Protein AF-A0A453QPK9-F1 (afdb_monomer_lite)

Organism: Aegilops tauschii subsp. strangulata (NCBI:txid200361)

Structure (mmCIF, N/CA/C/O backbone):
data_AF-A0A453QPK9-F1
#
_entry.id   AF-A0A453QPK9-F1
#
loop_
_atom_site.group_PDB
_atom_site.id
_atom_site.type_symb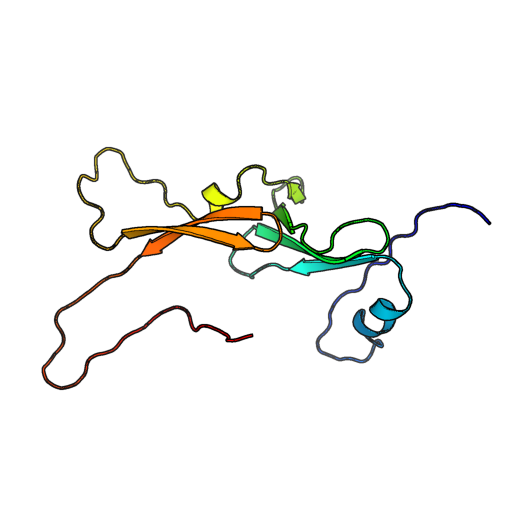ol
_atom_site.label_atom_id
_atom_sit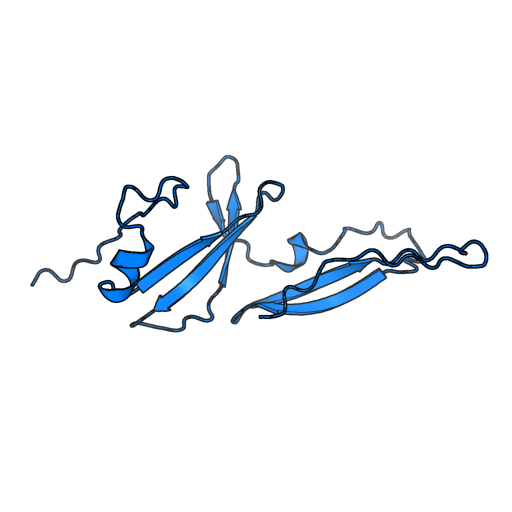e.label_alt_id
_atom_site.label_comp_id
_atom_site.label_asym_id
_atom_site.label_entity_id
_atom_site.label_seq_id
_atom_site.pdbx_PDB_ins_code
_atom_site.Cartn_x
_atom_site.Cartn_y
_atom_site.Cartn_z
_atom_site.occupancy
_atom_site.B_iso_or_equiv
_atom_site.auth_seq_id
_atom_site.auth_comp_id
_atom_site.auth_asym_id
_atom_site.auth_atom_id
_atom_site.pdbx_PDB_model_num
ATOM 1 N N . MET A 1 1 ? -19.392 6.500 27.905 1.00 49.62 1 MET A N 1
ATOM 2 C CA . MET A 1 1 ? -18.644 5.749 26.876 1.00 49.62 1 MET A CA 1
ATOM 3 C C . MET A 1 1 ? -17.265 6.367 26.767 1.00 49.62 1 MET A C 1
ATOM 5 O O . MET A 1 1 ? -17.169 7.551 26.479 1.00 49.62 1 MET A O 1
ATOM 9 N N . THR A 1 2 ? -16.215 5.627 27.106 1.00 66.19 2 THR A N 1
ATOM 10 C CA . THR A 1 2 ? -14.830 6.095 26.991 1.00 66.19 2 THR A CA 1
ATOM 11 C C . THR A 1 2 ? -14.466 6.122 25.506 1.00 66.19 2 THR A C 1
ATOM 13 O O . THR A 1 2 ? -14.367 5.065 24.893 1.00 66.19 2 THR A O 1
ATOM 16 N N . ASN A 1 3 ? -14.356 7.311 24.912 1.00 86.56 3 ASN A N 1
ATOM 17 C CA . ASN A 1 3 ? -14.036 7.524 23.495 1.00 86.56 3 ASN A CA 1
ATOM 18 C C . ASN A 1 3 ? -12.559 7.182 23.211 1.00 86.56 3 ASN A C 1
ATOM 20 O O . ASN A 1 3 ? -11.745 8.064 22.949 1.00 86.56 3 ASN A O 1
ATOM 24 N N . ILE A 1 4 ? -12.196 5.913 23.393 1.00 94.00 4 ILE A N 1
ATOM 25 C CA . ILE A 1 4 ? -10.824 5.413 23.328 1.00 94.00 4 ILE A CA 1
ATOM 26 C C . ILE A 1 4 ? -10.685 4.577 22.052 1.00 94.00 4 ILE A C 1
ATOM 28 O O . ILE A 1 4 ? -11.442 3.617 21.888 1.00 94.00 4 ILE A O 1
ATOM 32 N N . PRO A 1 5 ? -9.733 4.899 21.160 1.00 92.81 5 PRO A N 1
ATOM 33 C CA . PRO A 1 5 ? -9.444 4.059 20.007 1.00 92.81 5 PRO A CA 1
ATOM 34 C C . PRO A 1 5 ? -8.836 2.726 20.461 1.00 92.81 5 PRO A C 1
ATOM 36 O O . PRO A 1 5 ? -7.945 2.695 21.310 1.00 92.81 5 PRO A O 1
ATOM 39 N N . VAL A 1 6 ? -9.309 1.621 19.884 1.00 92.81 6 VAL A N 1
ATOM 40 C CA . VAL A 1 6 ? -8.834 0.265 20.191 1.00 92.81 6 VAL A CA 1
ATOM 41 C C . VAL A 1 6 ? -8.258 -0.363 18.929 1.00 92.81 6 VAL A C 1
ATOM 43 O O . VAL A 1 6 ? -8.913 -0.387 17.889 1.00 92.81 6 VAL A O 1
ATOM 46 N N . PHE A 1 7 ? -7.048 -0.909 19.039 1.00 92.69 7 PHE A N 1
ATOM 47 C CA . PHE A 1 7 ? -6.400 -1.667 17.972 1.00 92.69 7 PHE A CA 1
ATOM 48 C C . PHE A 1 7 ? -6.471 -3.161 18.279 1.00 92.69 7 PHE A C 1
ATOM 50 O O . PHE A 1 7 ? -6.134 -3.590 19.382 1.00 92.69 7 PHE A O 1
ATOM 57 N N . LEU A 1 8 ? -6.889 -3.954 17.293 1.00 90.38 8 LEU A N 1
ATOM 58 C CA . LEU A 1 8 ? -6.901 -5.412 17.369 1.00 90.38 8 LEU A CA 1
ATOM 59 C C . LEU A 1 8 ? -5.940 -5.972 16.321 1.00 90.38 8 LEU A C 1
ATOM 61 O O . LEU A 1 8 ? -5.992 -5.578 15.158 1.00 90.38 8 LEU A O 1
ATOM 65 N N . ILE A 1 9 ? -5.079 -6.902 16.732 1.00 89.38 9 ILE A N 1
ATOM 66 C CA . ILE A 1 9 ? -4.099 -7.546 15.852 1.00 89.38 9 ILE A CA 1
ATOM 67 C C . ILE A 1 9 ? -4.553 -8.982 15.602 1.00 89.38 9 ILE A C 1
ATOM 69 O O . ILE A 1 9 ? -4.666 -9.777 16.534 1.00 89.38 9 ILE A O 1
ATOM 73 N N . GLY A 1 10 ? -4.800 -9.318 14.337 1.00 85.94 10 GLY A N 1
ATOM 74 C CA . GLY A 1 10 ? -5.169 -10.665 13.910 1.00 85.94 10 GLY A CA 1
ATOM 75 C C . GLY A 1 10 ? -4.110 -11.258 12.987 1.00 85.94 10 GLY A C 1
ATOM 76 O O . GLY A 1 10 ? -3.880 -10.742 11.897 1.00 85.94 10 GLY A O 1
ATOM 77 N N . HIS A 1 11 ? -3.489 -12.364 13.394 1.00 82.25 11 HIS A N 1
ATOM 78 C CA . HIS A 1 11 ? -2.571 -13.109 12.532 1.00 82.25 11 HIS A CA 1
ATOM 79 C C . HIS A 1 11 ? -3.351 -14.056 11.615 1.00 82.25 11 HIS A C 1
ATOM 81 O O . HIS A 1 11 ? -4.200 -14.821 12.074 1.00 82.25 11 HIS A O 1
ATOM 87 N N . VAL A 1 12 ? -3.041 -14.039 10.317 1.00 77.25 12 VAL A N 1
ATOM 88 C CA . VAL A 1 12 ? -3.614 -14.988 9.354 1.00 77.25 12 VAL A CA 1
ATOM 89 C C . VAL A 1 12 ? -2.845 -16.306 9.442 1.00 77.25 12 VAL A C 1
ATOM 91 O O . VAL A 1 12 ? -1.677 -16.381 9.062 1.00 77.25 12 VAL A O 1
ATOM 94 N N . THR A 1 13 ? -3.493 -17.357 9.942 1.00 74.00 13 THR A N 1
ATOM 95 C CA . THR A 1 13 ? -2.914 -18.704 10.048 1.00 74.00 13 THR A CA 1
ATOM 96 C C . THR A 1 13 ? -3.549 -19.655 9.033 1.00 74.00 13 THR A C 1
ATOM 98 O O . THR A 1 13 ? -4.656 -19.434 8.545 1.00 74.00 13 THR A O 1
ATOM 101 N N . LYS A 1 14 ? -2.835 -20.731 8.681 1.00 68.88 14 LYS A N 1
ATOM 102 C CA . LYS A 1 14 ? -3.318 -21.730 7.712 1.00 68.88 14 LYS A CA 1
ATOM 103 C C . LYS A 1 14 ? -4.357 -22.696 8.290 1.00 68.88 14 LYS A C 1
ATOM 105 O O . LYS A 1 14 ? -5.006 -23.386 7.515 1.00 68.88 14 LYS A O 1
ATOM 110 N N . THR A 1 15 ? -4.472 -22.789 9.616 1.00 61.94 15 THR A N 1
ATOM 111 C CA . THR A 1 15 ? -5.222 -23.867 10.279 1.00 61.94 15 THR A CA 1
ATOM 112 C C . THR A 1 15 ? -6.675 -23.523 10.589 1.00 61.94 15 THR A C 1
ATOM 114 O O . THR A 1 15 ? -7.430 -24.421 10.918 1.00 61.94 15 THR A O 1
ATOM 117 N N . GLY A 1 16 ? -7.120 -22.271 10.426 1.00 53.25 16 GLY A N 1
ATOM 118 C CA . GLY A 1 16 ? -8.549 -21.919 10.512 1.00 53.25 16 GLY A CA 1
ATOM 119 C C . GLY A 1 16 ? -9.217 -22.117 11.885 1.00 53.25 16 GLY A C 1
ATOM 120 O O . GLY A 1 16 ? -10.395 -21.800 12.017 1.00 53.25 16 GLY A O 1
ATOM 121 N N . ASP A 1 17 ? -8.482 -22.590 12.897 1.00 51.97 17 ASP A N 1
ATOM 122 C CA . ASP A 1 17 ? -9.003 -22.923 14.235 1.00 51.97 17 ASP A CA 1
ATOM 123 C C . ASP A 1 17 ? -9.450 -21.699 15.043 1.00 51.97 17 ASP A C 1
ATOM 125 O O . ASP A 1 17 ? -10.283 -21.791 15.942 1.00 51.97 17 ASP A O 1
ATOM 129 N N . ILE A 1 18 ? -8.910 -20.529 14.713 1.00 53.00 18 ILE A N 1
ATOM 130 C CA . ILE A 1 18 ? -9.413 -19.251 15.202 1.00 53.00 18 ILE A CA 1
ATOM 131 C C . ILE A 1 18 ? -10.323 -18.752 14.094 1.00 53.00 18 ILE A C 1
ATOM 133 O O . ILE A 1 18 ? -9.836 -18.548 12.982 1.00 53.00 18 ILE A O 1
ATOM 137 N N . ALA A 1 19 ? -11.615 -18.571 14.385 1.00 54.22 19 ALA A N 1
ATOM 138 C CA . ALA A 1 19 ? -12.539 -17.804 13.554 1.00 54.22 19 ALA A CA 1
ATOM 139 C C . ALA A 1 19 ? -11.793 -16.553 13.072 1.00 54.22 19 ALA A C 1
ATOM 141 O O . ALA A 1 19 ? -11.504 -15.667 13.873 1.00 54.22 19 ALA A O 1
ATOM 142 N N . GLY A 1 20 ? -11.314 -16.588 11.824 1.00 61.59 20 GLY A N 1
ATOM 143 C CA . GLY A 1 20 ? -10.140 -15.804 11.443 1.00 61.59 20 GLY A CA 1
ATOM 144 C C . GLY A 1 20 ? -10.370 -14.301 11.590 1.00 61.59 20 GLY A C 1
ATOM 145 O O . GLY A 1 20 ? -11.512 -13.876 11.769 1.00 61.59 20 GLY A O 1
ATOM 146 N N . PRO A 1 21 ? -9.331 -13.463 11.415 1.00 65.56 21 PRO A N 1
ATOM 147 C CA . PRO A 1 21 ? -9.498 -12.005 11.344 1.00 65.56 21 PRO A CA 1
ATOM 148 C C . PRO A 1 21 ? -10.661 -11.585 10.425 1.00 65.56 21 PRO A C 1
ATOM 150 O O . PRO A 1 21 ? -11.360 -10.625 10.728 1.00 65.56 21 PRO A O 1
ATOM 153 N N . ARG A 1 22 ? -10.961 -12.397 9.400 1.00 73.75 22 ARG A N 1
ATOM 154 C CA . ARG A 1 22 ? -12.131 -12.275 8.521 1.00 73.75 22 ARG A CA 1
ATOM 155 C C . ARG A 1 22 ? -13.493 -12.223 9.216 1.00 73.75 22 ARG A C 1
ATOM 157 O O . ARG A 1 22 ? -14.368 -11.500 8.763 1.00 73.75 22 ARG A O 1
ATOM 164 N N . VAL A 1 23 ? -13.703 -12.954 10.310 1.00 78.19 23 VAL A N 1
ATOM 165 C CA . VAL A 1 23 ? -14.975 -12.912 11.056 1.00 78.19 23 VAL A CA 1
ATOM 166 C C . VAL A 1 23 ? -15.130 -11.577 11.787 1.00 78.19 23 VAL A C 1
ATOM 168 O O . VAL A 1 23 ? -16.241 -11.061 11.909 1.00 78.19 23 VAL A O 1
ATOM 171 N N . LEU A 1 24 ? -14.015 -10.979 12.220 1.00 81.38 24 LEU A N 1
ATOM 172 C CA . LEU A 1 24 ? -14.014 -9.686 12.901 1.00 81.38 24 LEU A CA 1
ATOM 173 C C . LEU A 1 24 ? -14.264 -8.509 11.939 1.00 81.38 24 LEU A C 1
ATOM 175 O O . LEU A 1 24 ? -14.736 -7.461 12.371 1.00 81.38 24 LEU A O 1
ATOM 179 N N . GLU A 1 25 ? -14.019 -8.668 10.636 1.00 84.94 25 GLU A N 1
ATOM 180 C CA . GLU A 1 25 ? -14.144 -7.586 9.642 1.00 84.94 25 GLU A CA 1
ATOM 181 C C . GLU A 1 25 ? -15.524 -6.929 9.612 1.00 84.94 25 GLU A C 1
ATOM 183 O O . GLU A 1 25 ? -15.669 -5.717 9.408 1.00 84.94 25 GLU A O 1
ATOM 188 N N . HIS A 1 26 ? -16.569 -7.722 9.837 1.00 84.50 26 HIS A N 1
ATOM 189 C CA . HIS A 1 26 ? -17.934 -7.218 9.803 1.00 84.50 26 HIS A CA 1
ATOM 190 C C . HIS A 1 26 ? -18.296 -6.412 11.057 1.00 84.50 26 HIS A C 1
ATOM 192 O O . HIS A 1 26 ? -19.113 -5.494 10.954 1.00 84.50 26 HIS A O 1
ATOM 198 N N . ILE A 1 27 ? -17.654 -6.683 12.198 1.00 89.06 27 ILE A N 1
ATOM 199 C CA . ILE A 1 27 ? -17.978 -6.075 13.500 1.00 89.06 27 ILE A CA 1
ATOM 200 C C . ILE A 1 27 ? -17.082 -4.890 13.888 1.00 89.06 27 ILE A C 1
ATOM 202 O O . ILE A 1 27 ? -17.416 -4.178 14.830 1.00 89.06 27 ILE A O 1
ATOM 206 N N . VAL A 1 28 ? -15.979 -4.647 13.173 1.00 91.88 28 VAL A N 1
ATOM 207 C CA . VAL A 1 28 ? -15.082 -3.499 13.413 1.00 91.88 28 VAL A CA 1
ATOM 208 C C . VAL A 1 28 ? -15.381 -2.319 12.488 1.00 91.88 28 VAL A C 1
ATOM 210 O O . VAL A 1 28 ? -15.980 -2.483 11.421 1.00 91.88 28 VAL A O 1
ATOM 213 N N . ASP A 1 29 ? -14.940 -1.120 12.866 1.00 93.69 29 ASP A N 1
ATOM 214 C CA . ASP A 1 29 ? -15.117 0.084 12.046 1.00 93.69 29 ASP A CA 1
ATOM 215 C C . ASP A 1 29 ? -14.062 0.235 10.943 1.00 93.69 29 ASP A C 1
ATOM 217 O O . ASP A 1 29 ? -14.366 0.753 9.865 1.00 93.69 29 ASP A O 1
ATOM 221 N N . VAL A 1 30 ? -12.842 -0.249 11.195 1.00 93.62 30 VAL A N 1
ATOM 222 C CA . VAL A 1 30 ? -11.707 -0.183 10.267 1.00 93.62 30 VAL A CA 1
ATOM 223 C C . VAL A 1 30 ? -11.028 -1.549 10.180 1.00 93.62 30 VAL A C 1
ATOM 225 O O . VAL A 1 30 ? -10.785 -2.188 11.202 1.00 93.62 30 VAL A O 1
ATOM 228 N N . VAL A 1 31 ? -10.717 -1.990 8.962 1.00 92.81 31 VAL A N 1
ATOM 229 C CA . VAL A 1 31 ? -9.981 -3.223 8.658 1.00 92.81 31 VAL A CA 1
ATOM 230 C C . VAL A 1 31 ? -8.771 -2.859 7.813 1.00 92.81 31 VAL A C 1
ATOM 232 O O . VAL A 1 31 ? -8.925 -2.366 6.694 1.00 92.81 31 VAL A O 1
ATOM 235 N N . LEU A 1 32 ? -7.580 -3.145 8.339 1.00 92.81 32 LEU A N 1
ATOM 236 C CA . LEU A 1 32 ? -6.310 -2.942 7.650 1.00 92.81 32 LEU A CA 1
ATOM 237 C C . LEU A 1 32 ? -5.598 -4.278 7.453 1.00 92.81 32 LEU A C 1
ATOM 239 O O . LEU A 1 32 ? -5.511 -5.089 8.376 1.00 92.81 32 LEU A O 1
ATOM 243 N N . TYR A 1 33 ? -5.045 -4.471 6.265 1.00 90.25 33 TYR A N 1
ATOM 244 C CA . TYR A 1 33 ? -4.234 -5.621 5.907 1.00 90.25 33 TYR A CA 1
ATOM 245 C C . TYR A 1 33 ? -2.798 -5.197 5.670 1.00 90.25 33 TYR A C 1
ATOM 247 O O . TYR A 1 33 ? -2.543 -4.306 4.867 1.00 90.25 33 TYR A O 1
ATOM 255 N N . MET A 1 34 ? -1.862 -5.859 6.344 1.00 89.56 34 MET A N 1
ATOM 256 C CA . MET A 1 34 ? -0.444 -5.734 6.035 1.00 89.56 34 MET A CA 1
ATOM 257 C C . MET A 1 34 ? -0.019 -6.923 5.178 1.00 89.56 34 MET A C 1
ATOM 259 O O . MET A 1 34 ? 0.032 -8.063 5.638 1.00 89.56 34 MET A O 1
ATOM 263 N N . GLU A 1 35 ? 0.265 -6.642 3.917 1.00 85.38 35 GLU A N 1
ATOM 264 C CA . GLU A 1 35 ? 0.703 -7.593 2.910 1.00 85.38 35 GLU A CA 1
ATOM 265 C C . GLU A 1 35 ? 2.202 -7.415 2.651 1.00 85.38 35 GLU A C 1
ATOM 267 O O . GLU A 1 35 ? 2.768 -6.338 2.818 1.00 85.38 35 GLU A O 1
ATOM 272 N N . GLY A 1 36 ? 2.879 -8.483 2.250 1.00 81.94 36 GLY A N 1
ATOM 273 C CA . GLY A 1 36 ? 4.272 -8.410 1.829 1.00 81.94 36 GLY A CA 1
ATOM 274 C C . GLY A 1 36 ? 4.683 -9.701 1.150 1.00 81.94 36 GLY A C 1
ATOM 275 O O . GLY A 1 36 ? 4.313 -10.792 1.597 1.00 81.94 36 GLY A O 1
ATOM 276 N N . GLU A 1 37 ? 5.435 -9.579 0.063 1.00 74.25 37 GLU A N 1
ATOM 277 C CA . GLU A 1 37 ? 6.048 -10.726 -0.590 1.00 74.25 37 GLU A CA 1
ATOM 278 C C . GLU A 1 37 ? 7.304 -11.150 0.176 1.00 74.25 37 GLU A C 1
ATOM 280 O O . GLU A 1 37 ? 7.991 -10.335 0.780 1.00 74.25 37 GLU A O 1
ATOM 285 N N . ARG A 1 38 ? 7.620 -12.448 0.177 1.00 62.69 38 ARG A N 1
ATOM 286 C CA . ARG A 1 38 ? 8.741 -12.978 0.975 1.00 62.69 38 ARG A CA 1
ATOM 287 C C . ARG A 1 38 ? 10.107 -12.457 0.534 1.00 62.69 38 ARG A C 1
ATOM 289 O O . ARG A 1 38 ? 11.027 -12.460 1.341 1.00 62.69 38 ARG A O 1
ATOM 296 N N . CYS A 1 39 ? 10.234 -12.085 -0.736 1.00 60.12 39 CYS A N 1
ATOM 297 C CA . CYS A 1 39 ? 11.494 -11.677 -1.350 1.00 60.12 39 CYS A CA 1
ATOM 298 C C . CYS A 1 39 ? 11.724 -10.162 -1.310 1.00 60.12 39 CYS A C 1
ATOM 300 O O . CYS A 1 39 ? 12.813 -9.720 -1.651 1.00 60.12 39 CYS A O 1
ATOM 302 N N . LEU A 1 40 ? 10.723 -9.379 -0.902 1.00 70.31 40 LEU A N 1
ATOM 303 C CA . LEU A 1 40 ? 10.788 -7.922 -0.881 1.00 70.31 40 LEU A CA 1
ATOM 304 C C . LEU A 1 40 ? 10.796 -7.450 0.581 1.00 70.31 40 LEU A C 1
ATOM 306 O O . LEU A 1 40 ? 9.982 -7.897 1.387 1.00 70.31 40 LEU A O 1
ATOM 310 N N . SER A 1 41 ? 11.708 -6.535 0.927 1.00 80.31 41 SER A N 1
ATOM 311 C CA . SER A 1 41 ? 11.753 -5.857 2.243 1.00 80.31 41 SER A CA 1
ATOM 312 C C . SER A 1 41 ? 10.509 -4.998 2.507 1.00 80.31 41 SER A C 1
ATOM 314 O O . SER A 1 41 ? 10.226 -4.615 3.647 1.00 80.31 41 SER A O 1
ATOM 316 N N . HIS A 1 42 ? 9.755 -4.719 1.446 1.00 86.38 42 HIS A N 1
ATOM 317 C CA . HIS A 1 42 ? 8.620 -3.822 1.433 1.00 86.38 42 HIS A CA 1
ATOM 318 C C . HIS A 1 42 ? 7.330 -4.510 1.903 1.00 86.38 42 HIS A C 1
ATOM 320 O O . HIS A 1 42 ? 7.029 -5.662 1.577 1.00 86.38 42 HIS A O 1
ATOM 326 N N . ARG A 1 43 ? 6.535 -3.766 2.669 1.00 88.75 43 ARG A N 1
ATOM 327 C CA . ARG A 1 43 ? 5.224 -4.133 3.199 1.00 88.75 43 ARG A CA 1
ATOM 328 C C . ARG A 1 43 ? 4.194 -3.120 2.716 1.00 88.75 43 ARG A C 1
ATOM 330 O O . ARG A 1 43 ? 4.409 -1.913 2.796 1.00 88.75 43 ARG A O 1
ATOM 337 N N . LEU A 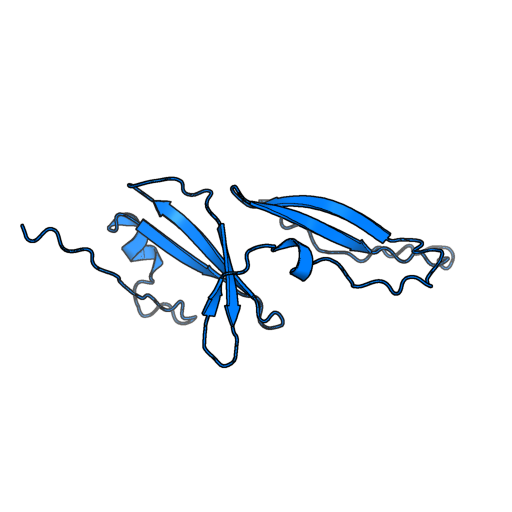1 44 ? 3.058 -3.620 2.256 1.00 88.56 44 LEU A N 1
ATOM 338 C CA . LEU A 1 44 ? 1.923 -2.825 1.812 1.00 88.56 44 LEU A CA 1
ATOM 339 C C . LEU A 1 44 ? 0.834 -2.874 2.881 1.00 88.56 44 LEU A C 1
ATOM 341 O O . LEU A 1 44 ? 0.410 -3.951 3.286 1.00 88.56 44 LEU A O 1
ATOM 345 N N . LEU A 1 45 ? 0.376 -1.717 3.342 1.00 91.75 45 LEU A N 1
ATOM 346 C CA . LEU A 1 45 ? -0.756 -1.581 4.250 1.00 91.75 45 LEU A CA 1
ATOM 347 C C . LEU A 1 45 ? -1.978 -1.139 3.445 1.00 91.75 45 LEU A C 1
ATOM 349 O O . LEU A 1 45 ? -1.993 -0.032 2.913 1.00 91.75 45 LEU A O 1
ATOM 353 N N . ARG A 1 46 ? -2.997 -1.989 3.358 1.00 90.06 46 ARG A N 1
ATOM 354 C CA . ARG A 1 46 ? -4.229 -1.733 2.603 1.00 90.06 46 ARG A CA 1
ATOM 355 C C . ARG A 1 46 ? -5.421 -1.606 3.527 1.00 90.06 46 ARG A C 1
ATOM 357 O O . ARG A 1 46 ? -5.566 -2.389 4.464 1.00 90.06 46 ARG A O 1
ATOM 364 N N . SER A 1 47 ? -6.303 -0.667 3.222 1.00 92.12 47 SER A N 1
ATOM 365 C CA . SER A 1 47 ? -7.585 -0.535 3.901 1.00 92.12 47 SER A CA 1
ATOM 366 C C . SER A 1 47 ? -8.658 -1.342 3.173 1.00 92.12 47 SER A C 1
ATOM 368 O O . SER A 1 47 ? -9.005 -1.048 2.037 1.00 92.12 47 SER A O 1
ATOM 370 N N . ALA A 1 48 ? -9.200 -2.375 3.817 1.00 90.00 48 ALA A N 1
ATOM 371 C CA . ALA A 1 48 ? -10.335 -3.127 3.269 1.00 90.00 48 ALA A CA 1
ATOM 372 C C . ALA A 1 48 ? -11.684 -2.539 3.706 1.00 90.00 48 ALA A C 1
ATOM 374 O O . ALA A 1 48 ? -12.695 -2.694 3.025 1.00 90.00 48 ALA A O 1
ATOM 375 N N . LYS A 1 49 ? -11.706 -1.864 4.858 1.00 92.38 49 LYS A N 1
ATOM 376 C CA . LYS A 1 49 ? -12.882 -1.183 5.399 1.00 92.38 49 LYS A CA 1
ATOM 377 C C . LYS A 1 49 ? -12.406 0.022 6.184 1.00 92.38 49 LYS A C 1
ATOM 379 O O . LYS A 1 49 ? -11.548 -0.120 7.048 1.00 92.38 49 LYS A O 1
ATOM 384 N N . ASN A 1 50 ? -12.990 1.184 5.933 1.00 93.75 50 ASN A N 1
ATOM 385 C CA . ASN A 1 50 ? -12.716 2.379 6.714 1.00 93.75 50 ASN A CA 1
ATOM 386 C C . ASN A 1 50 ? -13.991 3.205 6.846 1.00 93.75 50 ASN A C 1
ATOM 388 O O . ASN A 1 50 ? -14.435 3.829 5.891 1.00 93.75 50 ASN A O 1
ATOM 392 N N . ARG A 1 51 ? -14.614 3.198 8.027 1.00 93.62 51 ARG A N 1
ATOM 393 C CA . ARG A 1 51 ? -15.801 4.031 8.284 1.00 93.62 51 ARG A CA 1
ATOM 394 C C . ARG A 1 51 ? -15.484 5.511 8.498 1.00 93.62 51 ARG A C 1
ATOM 396 O O . ARG A 1 51 ? -16.409 6.314 8.553 1.00 93.62 51 ARG A O 1
ATOM 403 N N . PHE A 1 52 ? -14.207 5.869 8.610 1.00 93.25 52 PHE A N 1
ATOM 404 C CA . PHE A 1 52 ? -13.753 7.229 8.899 1.00 93.25 52 PHE A CA 1
ATOM 405 C C . PHE A 1 52 ? -13.002 7.879 7.727 1.00 93.25 52 PHE A C 1
ATOM 407 O O . PHE A 1 52 ? -12.481 8.980 7.882 1.00 93.25 52 PHE A O 1
ATOM 414 N N . GLY A 1 53 ? -12.921 7.225 6.565 1.00 91.19 53 GLY A N 1
ATOM 415 C CA . GLY A 1 53 ? -12.144 7.716 5.428 1.00 91.19 53 GLY A CA 1
ATOM 416 C C . GLY A 1 53 ? -12.179 6.772 4.231 1.00 91.19 53 GLY A C 1
ATOM 417 O O . GLY A 1 53 ? -13.034 5.894 4.147 1.00 91.19 53 GLY A O 1
ATOM 418 N N . SER A 1 54 ? -11.245 6.958 3.298 1.00 91.12 54 SER A N 1
ATOM 419 C CA . SER A 1 54 ? -11.170 6.132 2.091 1.00 91.12 54 SER A CA 1
ATOM 420 C C . SER A 1 54 ? -10.620 4.729 2.380 1.00 91.12 54 SER A C 1
ATOM 422 O O . SER A 1 54 ? -9.838 4.512 3.313 1.00 91.12 54 SER A O 1
ATOM 424 N N . THR A 1 55 ? -11.035 3.766 1.560 1.00 91.50 55 THR A N 1
ATOM 425 C CA . THR A 1 55 ? -10.424 2.431 1.465 1.00 91.50 55 THR A CA 1
ATOM 426 C C .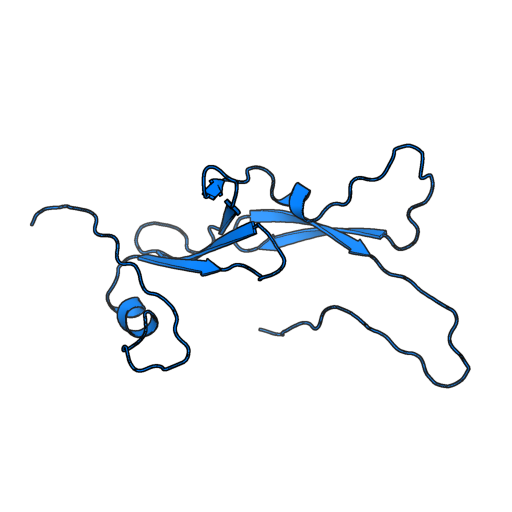 THR A 1 55 ? -9.313 2.371 0.424 1.00 91.50 55 THR A C 1
ATOM 428 O O . THR A 1 55 ? -8.511 1.446 0.441 1.00 91.50 55 THR A O 1
ATOM 431 N N . ASP A 1 56 ? -9.221 3.373 -0.447 1.00 88.69 56 ASP A N 1
ATOM 432 C CA . ASP A 1 56 ? -8.268 3.365 -1.558 1.00 88.69 56 ASP A CA 1
ATOM 433 C C . ASP A 1 56 ? -6.858 3.769 -1.113 1.00 88.69 56 ASP A C 1
ATOM 435 O O . ASP A 1 56 ? -5.925 3.763 -1.906 1.00 88.69 56 ASP A O 1
ATOM 439 N N . GLU A 1 57 ? -6.662 4.123 0.156 1.00 85.62 57 GLU A N 1
ATOM 440 C CA . GLU A 1 57 ? -5.343 4.465 0.670 1.00 85.62 57 GLU A CA 1
ATOM 441 C C . GLU A 1 57 ? -4.436 3.236 0.782 1.00 85.62 57 GLU A C 1
ATOM 443 O O . GLU A 1 57 ? -4.774 2.216 1.390 1.00 85.62 57 GLU A O 1
ATOM 448 N N . LEU A 1 58 ? -3.238 3.384 0.221 1.00 88.38 58 LEU A N 1
ATOM 449 C CA . LEU A 1 58 ? -2.150 2.424 0.319 1.00 88.38 58 LEU A CA 1
ATOM 450 C C . LEU A 1 58 ? -1.047 3.020 1.195 1.00 88.38 58 LEU A C 1
ATOM 452 O O . LEU A 1 58 ? -0.603 4.140 0.961 1.00 88.38 58 LEU A O 1
ATOM 456 N N . GLY A 1 59 ? -0.578 2.293 2.200 1.00 90.00 59 GLY A N 1
ATOM 457 C CA . GLY A 1 59 ? 0.657 2.604 2.916 1.00 90.00 59 GLY A CA 1
ATOM 458 C C . GLY A 1 59 ? 1.789 1.736 2.384 1.00 90.00 59 GLY A C 1
ATOM 459 O O . GLY A 1 59 ? 1.621 0.525 2.286 1.00 90.00 59 GLY A O 1
ATOM 460 N N . VAL A 1 60 ? 2.932 2.327 2.048 1.00 89.50 60 VAL A N 1
ATOM 461 C CA . VAL A 1 60 ? 4.126 1.577 1.633 1.00 89.50 60 VAL A CA 1
ATOM 462 C C . VAL A 1 60 ? 5.177 1.740 2.717 1.00 89.50 60 VAL A C 1
ATOM 464 O O . VAL A 1 60 ? 5.486 2.862 3.116 1.00 89.50 60 VAL A O 1
ATOM 467 N N . PHE A 1 61 ? 5.688 0.622 3.217 1.00 91.31 61 PHE A N 1
ATOM 468 C CA . PHE A 1 61 ? 6.666 0.587 4.294 1.00 91.31 61 PHE A CA 1
ATOM 469 C C . PHE A 1 61 ? 7.827 -0.326 3.929 1.00 91.31 61 PHE A C 1
ATOM 471 O O . PHE A 1 61 ? 7.630 -1.329 3.255 1.00 91.31 61 PHE A O 1
ATOM 478 N N . GLU A 1 62 ? 9.014 -0.026 4.430 1.00 90.31 62 GLU A N 1
ATOM 479 C CA . GLU A 1 62 ? 10.185 -0.887 4.347 1.00 90.31 62 GLU A CA 1
ATOM 480 C C . GLU A 1 62 ? 10.607 -1.319 5.752 1.00 90.31 62 GLU A C 1
ATOM 482 O O . GLU A 1 62 ? 10.605 -0.519 6.688 1.00 90.31 62 GLU A O 1
ATOM 487 N N . MET A 1 63 ? 10.941 -2.599 5.918 1.00 88.94 63 MET A N 1
ATOM 488 C CA . MET A 1 63 ? 11.511 -3.095 7.168 1.00 88.94 63 MET A CA 1
ATOM 489 C C . MET A 1 63 ? 13.022 -2.838 7.190 1.00 88.94 63 MET A C 1
ATOM 491 O O . MET A 1 63 ? 13.774 -3.544 6.522 1.00 88.94 63 MET A O 1
ATOM 495 N N . SER A 1 64 ? 13.457 -1.867 7.989 1.00 89.31 64 SER A N 1
ATOM 496 C CA . SER A 1 64 ? 14.870 -1.604 8.274 1.00 89.31 64 SER A CA 1
ATOM 497 C C . SER A 1 64 ? 15.296 -2.234 9.605 1.00 89.31 64 SER A C 1
ATOM 499 O O . SER A 1 64 ? 14.482 -2.797 10.345 1.00 89.31 64 SER A O 1
ATOM 501 N N . GLU A 1 65 ? 16.577 -2.106 9.955 1.00 90.88 65 GLU A N 1
ATOM 502 C CA . GLU A 1 65 ? 17.107 -2.528 11.262 1.00 90.88 65 GLU A CA 1
ATOM 503 C C . GLU A 1 65 ? 16.425 -1.817 12.443 1.00 90.88 65 GLU A C 1
ATOM 505 O O . GLU A 1 65 ? 16.377 -2.346 13.554 1.00 90.88 65 GLU A O 1
ATOM 510 N N . HIS A 1 66 ? 15.860 -0.631 12.203 1.00 92.94 66 HIS A N 1
ATOM 511 C CA . HIS A 1 66 ? 15.145 0.160 13.203 1.00 92.94 66 HIS A CA 1
ATOM 512 C C . HIS A 1 66 ? 13.628 -0.097 13.212 1.00 92.94 66 HIS A C 1
ATOM 514 O O . HIS A 1 66 ? 12.919 0.481 14.036 1.00 92.94 66 HIS A O 1
ATOM 520 N N . GLY A 1 67 ? 13.120 -0.969 12.333 1.00 90.88 67 GLY A N 1
ATOM 521 C CA . GLY A 1 67 ? 11.701 -1.314 12.221 1.00 90.88 67 GLY A CA 1
ATOM 522 C C . GLY A 1 67 ? 11.061 -0.859 10.908 1.00 90.88 67 GLY A C 1
ATOM 523 O O . GLY A 1 67 ? 11.740 -0.626 9.912 1.00 90.88 67 GLY A O 1
ATOM 524 N N . LEU A 1 68 ? 9.728 -0.756 10.895 1.00 91.12 68 LEU A N 1
ATOM 525 C CA . LEU A 1 68 ? 8.970 -0.332 9.714 1.00 91.12 68 LEU A CA 1
ATOM 526 C C . LEU A 1 68 ? 9.094 1.179 9.497 1.00 91.12 68 LEU A C 1
ATOM 528 O O . LEU A 1 68 ? 8.622 1.969 10.315 1.00 91.12 68 LEU A O 1
ATOM 532 N N . GLN A 1 69 ? 9.667 1.570 8.364 1.00 92.12 69 GLN A N 1
ATOM 533 C CA . GLN A 1 69 ? 9.790 2.955 7.926 1.00 92.12 69 GLN A CA 1
ATOM 534 C C . GLN A 1 69 ? 8.862 3.220 6.740 1.00 92.12 69 GLN A C 1
ATOM 536 O O . GLN A 1 69 ? 8.753 2.399 5.836 1.00 92.12 69 GLN A O 1
ATOM 541 N N . ALA A 1 70 ? 8.169 4.360 6.738 1.00 90.31 70 ALA A N 1
ATOM 542 C CA . ALA A 1 70 ? 7.305 4.740 5.624 1.00 90.31 70 ALA A CA 1
ATOM 543 C C . ALA A 1 70 ? 8.139 5.129 4.395 1.00 90.31 70 ALA A C 1
ATOM 545 O O . ALA A 1 70 ? 9.042 5.960 4.492 1.00 90.31 70 ALA A O 1
ATOM 546 N N . VAL A 1 71 ? 7.787 4.572 3.238 1.00 88.88 71 VAL A N 1
ATOM 547 C CA . VAL A 1 71 ? 8.403 4.896 1.949 1.00 88.88 71 VAL A CA 1
ATOM 548 C C . VAL A 1 71 ? 7.621 6.040 1.309 1.00 88.88 71 VAL A C 1
ATOM 550 O O . VAL A 1 71 ? 6.421 5.927 1.043 1.00 88.88 71 VAL A O 1
ATOM 553 N N . LEU A 1 72 ? 8.298 7.166 1.071 1.00 83.44 72 LEU A N 1
ATOM 554 C CA . LEU A 1 72 ? 7.681 8.350 0.466 1.00 83.44 72 LEU A CA 1
ATOM 555 C C . LEU A 1 72 ? 7.552 8.211 -1.054 1.00 83.44 72 LEU A C 1
ATOM 557 O O . LEU A 1 72 ? 6.507 8.562 -1.604 1.00 83.44 72 LEU A O 1
ATOM 561 N N . ASN A 1 73 ? 8.579 7.662 -1.709 1.00 84.75 73 ASN A N 1
ATOM 562 C CA . ASN A 1 73 ? 8.611 7.439 -3.149 1.00 84.75 73 ASN A CA 1
ATOM 563 C C . ASN A 1 73 ? 8.609 5.935 -3.474 1.00 84.75 73 ASN A C 1
ATOM 565 O O . ASN A 1 73 ? 9.668 5.329 -3.606 1.00 84.75 73 ASN A O 1
ATOM 569 N N . PRO A 1 74 ? 7.431 5.309 -3.631 1.00 81.19 74 PRO A N 1
ATOM 570 C CA . PRO A 1 74 ? 7.346 3.891 -3.978 1.00 81.19 74 PRO A CA 1
ATOM 571 C C . PRO A 1 74 ? 7.917 3.548 -5.360 1.00 81.19 74 PRO A C 1
ATOM 573 O O . PRO A 1 74 ? 8.142 2.375 -5.629 1.00 81.19 74 PRO A O 1
ATOM 576 N N . SER A 1 75 ? 8.158 4.527 -6.240 1.00 81.19 75 SER A N 1
ATOM 577 C CA . SER A 1 75 ? 8.712 4.252 -7.573 1.00 81.19 75 SER A CA 1
ATOM 578 C C . SER A 1 75 ? 10.151 3.736 -7.506 1.00 81.19 75 SER A C 1
ATOM 580 O O . SER A 1 75 ? 10.538 2.923 -8.335 1.00 81.19 75 SER A O 1
ATOM 582 N N . GLU A 1 76 ? 10.927 4.143 -6.496 1.00 77.44 76 GLU A N 1
ATOM 583 C CA . GLU A 1 76 ? 12.308 3.669 -6.291 1.00 77.44 76 GLU A CA 1
ATOM 584 C C . GLU A 1 76 ? 12.381 2.154 -6.059 1.00 77.44 76 GLU A C 1
ATOM 586 O O . GLU A 1 76 ? 13.372 1.524 -6.399 1.00 77.44 76 GLU A O 1
ATOM 591 N N . MET A 1 77 ? 11.303 1.541 -5.560 1.00 74.75 77 MET A N 1
ATOM 592 C CA . MET A 1 77 ? 11.223 0.091 -5.381 1.00 74.75 77 MET A CA 1
ATOM 593 C C . MET A 1 77 ? 11.190 -0.679 -6.714 1.00 74.75 77 MET A C 1
ATOM 595 O O . MET A 1 77 ? 11.558 -1.853 -6.757 1.00 74.75 77 MET A O 1
ATOM 599 N N . PHE A 1 78 ? 10.694 -0.055 -7.785 1.00 77.31 78 PHE A N 1
ATOM 600 C CA . PHE A 1 78 ? 10.380 -0.729 -9.050 1.00 77.31 78 PHE A CA 1
ATOM 601 C C . PHE A 1 78 ? 11.188 -0.217 -10.244 1.00 77.31 78 PHE A C 1
ATOM 603 O O . PHE A 1 78 ? 10.992 -0.717 -11.353 1.00 77.31 78 PHE A O 1
ATOM 610 N N . LEU A 1 79 ? 12.044 0.783 -10.037 1.00 79.88 79 LEU A N 1
ATOM 611 C CA . LEU A 1 79 ? 12.937 1.328 -11.051 1.00 79.88 79 LEU A CA 1
ATOM 612 C C . LEU A 1 79 ? 14.351 0.822 -10.788 1.00 79.88 79 LEU A C 1
ATOM 614 O O . LEU A 1 79 ? 14.838 0.889 -9.661 1.00 79.88 79 LEU A O 1
ATOM 618 N N . THR A 1 80 ? 15.010 0.324 -11.827 1.00 77.25 80 THR A N 1
ATOM 619 C CA . THR A 1 80 ? 16.415 -0.065 -11.721 1.00 77.25 80 THR A CA 1
ATOM 620 C C . THR A 1 80 ? 17.278 1.193 -11.834 1.00 77.25 80 THR A C 1
ATOM 622 O O . THR A 1 80 ? 17.014 2.052 -12.678 1.00 77.25 80 THR A O 1
ATOM 625 N N . GLU A 1 81 ? 18.316 1.321 -11.005 1.00 70.12 81 GLU A N 1
ATOM 626 C CA . GLU A 1 81 ? 19.351 2.332 -11.236 1.00 70.12 81 GLU A CA 1
ATOM 627 C C . GLU A 1 81 ? 20.147 1.932 -12.481 1.00 70.12 81 GLU A C 1
ATOM 629 O O . GLU A 1 81 ? 20.790 0.882 -12.516 1.00 70.12 81 GLU A O 1
ATOM 634 N N . HIS A 1 82 ? 20.067 2.754 -13.526 1.00 70.56 82 HIS A N 1
ATOM 635 C CA . HIS A 1 82 ? 20.844 2.559 -14.744 1.00 70.56 82 HIS A CA 1
ATOM 636 C C . HIS A 1 82 ? 22.065 3.469 -14.690 1.00 70.56 82 HIS A C 1
ATOM 638 O O . HIS A 1 82 ? 21.924 4.681 -14.520 1.00 70.56 82 HIS A O 1
ATOM 644 N N . ASP A 1 83 ? 23.256 2.894 -14.853 1.00 65.00 83 ASP A N 1
ATOM 645 C CA . ASP A 1 83 ? 24.477 3.681 -14.995 1.00 65.00 83 ASP A CA 1
ATOM 646 C C . ASP A 1 83 ? 24.363 4.593 -16.222 1.00 65.00 83 ASP A C 1
ATOM 648 O O . ASP A 1 83 ? 23.976 4.158 -17.312 1.00 65.00 83 ASP A O 1
ATOM 652 N N . SER A 1 84 ? 24.736 5.860 -16.037 1.00 59.31 84 SER A N 1
ATOM 653 C CA . SER A 1 84 ? 24.673 6.935 -17.041 1.00 59.31 84 SER A CA 1
ATOM 654 C C . SER A 1 84 ? 25.364 6.600 -18.374 1.00 59.31 84 SER A C 1
ATOM 656 O O . SER A 1 84 ? 25.086 7.247 -19.379 1.00 59.31 84 SER A O 1
ATOM 658 N N . ASP A 1 85 ? 26.244 5.595 -18.378 1.00 60.53 85 ASP A N 1
ATOM 659 C CA . ASP A 1 85 ? 27.040 5.154 -19.529 1.00 60.53 85 ASP A CA 1
ATOM 660 C C . ASP A 1 85 ? 26.364 4.037 -20.360 1.00 60.53 85 ASP A C 1
ATOM 662 O O . ASP A 1 85 ? 26.907 3.596 -21.376 1.00 60.53 85 ASP A O 1
ATOM 666 N N . SER A 1 86 ? 25.181 3.553 -19.961 1.00 59.47 86 SER A N 1
ATOM 667 C CA . SER A 1 86 ? 24.453 2.492 -20.673 1.00 59.47 86 SER A CA 1
ATOM 668 C C . SER A 1 86 ? 23.544 3.080 -21.762 1.00 59.47 86 SER A C 1
ATOM 670 O O . SER A 1 86 ? 22.358 3.330 -21.557 1.00 59.47 86 SER A O 1
ATOM 672 N N . GLU A 1 87 ? 24.111 3.342 -22.942 1.00 58.97 87 GLU A N 1
ATOM 673 C CA . GLU A 1 87 ? 23.461 4.161 -23.979 1.00 58.97 87 GLU A CA 1
ATOM 674 C C . GLU A 1 87 ? 22.213 3.560 -24.662 1.00 58.97 87 GLU A C 1
ATOM 676 O O . GLU A 1 87 ? 21.523 4.297 -25.363 1.00 58.97 87 GLU A O 1
ATOM 681 N N . ILE A 1 88 ? 21.837 2.284 -24.483 1.00 58.56 88 ILE A N 1
ATOM 682 C CA . ILE A 1 88 ? 20.581 1.750 -25.062 1.00 58.56 88 ILE A CA 1
ATOM 683 C C . ILE A 1 88 ? 19.981 0.636 -24.188 1.00 58.56 88 ILE A C 1
ATOM 685 O O . ILE A 1 88 ? 20.398 -0.520 -24.257 1.00 58.56 88 ILE A O 1
ATOM 689 N N . LEU A 1 89 ? 18.912 0.944 -23.447 1.00 72.25 89 LEU A N 1
ATOM 690 C CA . LEU A 1 89 ? 18.101 -0.045 -22.718 1.00 72.25 89 LEU A CA 1
ATOM 691 C C . LEU A 1 89 ? 17.023 -0.651 -23.633 1.00 72.25 89 LEU A C 1
ATOM 693 O O . LEU A 1 89 ? 15.823 -0.410 -23.485 1.00 72.25 89 LEU A O 1
ATOM 697 N N . ALA A 1 90 ? 17.446 -1.418 -24.641 1.00 79.94 90 ALA A N 1
ATOM 698 C CA . ALA A 1 90 ? 16.515 -2.101 -25.535 1.00 79.94 90 ALA A CA 1
ATOM 699 C C . ALA A 1 90 ? 15.673 -3.131 -24.760 1.00 79.94 90 ALA A C 1
ATOM 701 O O . ALA A 1 90 ? 16.211 -3.980 -24.054 1.00 79.94 90 ALA A O 1
ATOM 702 N N . GLY A 1 91 ? 14.347 -3.076 -24.924 1.00 85.25 91 GLY A N 1
ATOM 703 C CA . GLY A 1 91 ? 13.423 -3.979 -24.231 1.00 85.25 91 GLY A CA 1
ATOM 704 C C . GLY A 1 91 ? 12.953 -3.485 -22.862 1.00 85.25 91 GLY A C 1
ATOM 705 O O . GLY A 1 91 ? 12.256 -4.222 -22.174 1.00 85.25 91 GLY A O 1
ATOM 706 N N . LEU A 1 92 ? 13.279 -2.252 -22.477 1.00 88.00 92 LEU A N 1
ATOM 707 C CA . LEU A 1 92 ? 12.804 -1.625 -21.247 1.00 88.00 92 LEU A CA 1
ATOM 708 C C . LEU A 1 92 ? 11.724 -0.581 -21.549 1.00 88.00 92 LEU A C 1
ATOM 710 O O . LEU A 1 92 ? 11.859 0.227 -22.466 1.00 88.00 92 LEU A O 1
ATOM 714 N N . ALA A 1 93 ? 10.649 -0.587 -20.767 1.00 87.69 93 ALA A N 1
ATOM 715 C CA . ALA A 1 93 ? 9.606 0.429 -20.801 1.00 87.69 93 ALA A CA 1
ATOM 716 C C . ALA A 1 93 ? 9.171 0.779 -19.378 1.00 87.69 93 ALA A C 1
ATOM 718 O O . ALA A 1 93 ? 8.957 -0.107 -18.557 1.00 87.69 93 ALA A O 1
ATOM 719 N N . VAL A 1 94 ? 8.990 2.066 -19.092 1.00 88.31 94 VAL A N 1
ATOM 720 C CA . VAL A 1 94 ? 8.438 2.516 -17.810 1.00 88.31 94 VAL A CA 1
ATOM 721 C C . VAL A 1 94 ? 6.933 2.713 -17.960 1.00 88.31 94 VAL A C 1
ATOM 723 O O . VAL A 1 94 ? 6.478 3.389 -18.883 1.00 88.31 94 VAL A O 1
ATOM 726 N N . ALA A 1 95 ? 6.157 2.129 -17.052 1.00 88.94 95 ALA A N 1
ATOM 727 C CA . ALA A 1 95 ? 4.710 2.286 -16.987 1.00 88.94 95 ALA A CA 1
ATOM 728 C C . ALA A 1 95 ? 4.306 2.921 -15.656 1.00 88.94 95 ALA A C 1
ATOM 730 O O . ALA A 1 95 ? 4.879 2.618 -14.615 1.00 88.94 95 ALA A O 1
ATOM 731 N N . VAL A 1 96 ? 3.291 3.783 -15.673 1.00 89.56 96 VAL A N 1
ATOM 732 C CA . VAL A 1 96 ? 2.683 4.301 -14.441 1.00 89.56 96 VAL A CA 1
ATOM 733 C C . VAL A 1 96 ? 1.518 3.398 -14.070 1.00 89.56 96 VAL A C 1
ATOM 735 O O . VAL A 1 96 ? 0.614 3.186 -14.880 1.00 89.56 96 VAL A O 1
ATOM 738 N N . VAL A 1 97 ? 1.536 2.876 -12.848 1.00 87.94 97 VAL A N 1
ATOM 739 C CA . VAL A 1 97 ? 0.468 2.036 -12.305 1.00 87.94 97 VAL A CA 1
ATOM 740 C C . VAL A 1 97 ? -0.233 2.778 -11.178 1.00 87.94 97 VAL A C 1
ATOM 742 O O . VAL A 1 97 ? 0.399 3.473 -10.381 1.00 87.94 97 VAL A O 1
ATOM 745 N N . LEU A 1 98 ? -1.557 2.630 -11.137 1.00 85.56 98 LEU A N 1
ATOM 746 C CA . LEU A 1 98 ? -2.378 3.025 -10.002 1.00 85.56 98 LEU A CA 1
ATOM 747 C C . LEU A 1 98 ? -2.695 1.795 -9.161 1.00 85.56 98 LEU A C 1
ATOM 749 O O . LEU A 1 98 ? -3.223 0.809 -9.676 1.00 85.56 98 LEU A O 1
ATOM 753 N N . ASP A 1 99 ? -2.407 1.887 -7.870 1.00 81.50 99 ASP A N 1
ATOM 754 C CA . ASP A 1 99 ? -2.797 0.898 -6.877 1.00 81.50 99 ASP A CA 1
ATOM 755 C C . ASP A 1 99 ? -3.484 1.612 -5.705 1.00 81.50 99 ASP A C 1
ATOM 757 O O . ASP A 1 99 ? -2.851 2.307 -4.902 1.00 81.50 99 ASP A O 1
ATOM 761 N N . GLY A 1 100 ? -4.815 1.510 -5.670 1.00 80.94 100 GLY A N 1
ATOM 762 C CA . GLY A 1 100 ? -5.651 2.388 -4.856 1.00 80.94 100 GLY A CA 1
ATOM 763 C C . GLY A 1 100 ? -5.492 3.852 -5.287 1.00 80.94 100 GLY A C 1
ATOM 764 O O . GLY A 1 100 ? -5.627 4.185 -6.463 1.00 80.94 100 GLY A O 1
ATOM 765 N N . SER A 1 101 ? -5.179 4.728 -4.333 1.00 80.75 101 SER A N 1
ATOM 766 C CA . SER A 1 101 ? -4.936 6.159 -4.532 1.00 80.75 101 SER A CA 1
ATOM 767 C C . SER A 1 101 ? -3.474 6.500 -4.824 1.00 80.75 101 SER A C 1
ATOM 769 O O . SER A 1 101 ? -3.171 7.651 -5.142 1.00 80.75 101 SER A O 1
ATOM 771 N N . ARG A 1 102 ? -2.551 5.531 -4.722 1.00 81.12 102 ARG A N 1
ATOM 772 C CA . ARG A 1 102 ? -1.132 5.763 -5.004 1.00 81.12 102 ARG A CA 1
ATOM 773 C C . ARG A 1 102 ? -0.799 5.451 -6.453 1.00 81.12 102 ARG A C 1
ATOM 775 O O . ARG A 1 102 ? -1.129 4.392 -6.978 1.00 81.12 102 ARG A O 1
ATOM 782 N N . THR A 1 103 ? -0.073 6.376 -7.066 1.00 82.88 103 THR A N 1
ATOM 783 C CA . THR A 1 103 ? 0.588 6.200 -8.358 1.00 82.88 103 THR A CA 1
ATOM 784 C C . THR A 1 103 ? 2.062 5.906 -8.135 1.00 82.88 103 THR A C 1
ATOM 786 O O . THR A 1 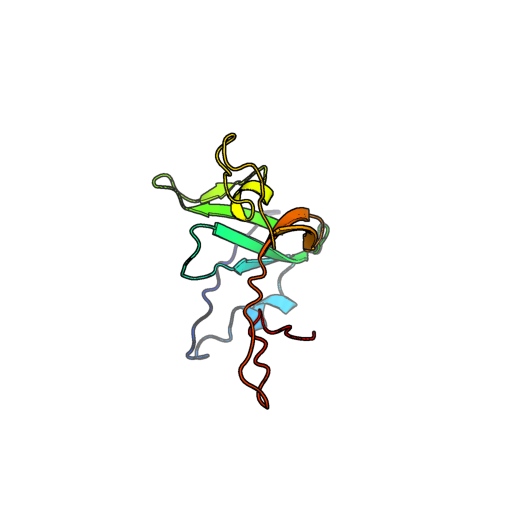103 ? 2.718 6.623 -7.375 1.00 82.88 103 THR A O 1
ATOM 789 N N . PHE A 1 104 ? 2.600 4.915 -8.831 1.00 85.31 104 PHE A N 1
ATOM 790 C CA . PHE A 1 104 ? 4.042 4.695 -8.897 1.00 85.31 104 PHE A CA 1
ATOM 791 C C . PHE A 1 104 ? 4.461 4.226 -10.282 1.00 85.31 104 PHE A C 1
ATOM 793 O O . PHE A 1 104 ? 3.672 3.641 -11.028 1.00 85.31 104 PHE A O 1
ATOM 800 N N . ALA A 1 105 ? 5.704 4.537 -10.637 1.00 86.25 105 ALA A N 1
ATOM 801 C CA . ALA A 1 105 ? 6.308 4.044 -11.860 1.00 86.25 105 ALA A CA 1
ATOM 802 C C . ALA A 1 105 ? 6.833 2.624 -11.633 1.00 86.25 105 ALA A C 1
ATOM 804 O O . ALA A 1 105 ? 7.440 2.349 -10.600 1.00 86.25 105 ALA A O 1
ATOM 805 N N . ILE A 1 106 ? 6.598 1.743 -12.600 1.00 87.06 106 ILE A N 1
ATOM 806 C CA . ILE A 1 106 ? 7.175 0.404 -12.656 1.00 87.06 106 ILE A CA 1
ATOM 807 C C . ILE A 1 106 ? 7.997 0.256 -13.929 1.00 87.06 106 ILE A C 1
ATOM 809 O O . ILE A 1 106 ? 7.618 0.748 -14.995 1.00 87.06 106 ILE A O 1
ATOM 813 N N . GLU A 1 107 ? 9.104 -0.462 -13.825 1.00 86.31 107 GLU A N 1
ATOM 814 C CA . GLU A 1 107 ? 9.900 -0.861 -14.973 1.00 86.31 107 GLU A CA 1
ATOM 815 C C . GLU A 1 107 ? 9.407 -2.210 -15.517 1.00 86.31 107 GLU A C 1
ATOM 817 O O . GLU A 1 107 ? 9.320 -3.209 -14.802 1.00 86.31 107 GLU A O 1
ATOM 822 N N . VAL A 1 108 ? 9.061 -2.245 -16.802 1.00 87.44 108 VAL A N 1
ATOM 823 C CA . VAL A 1 108 ? 8.706 -3.459 -17.536 1.00 87.44 108 VAL A CA 1
ATOM 824 C C . VAL A 1 108 ? 9.858 -3.805 -18.463 1.00 87.44 108 VAL A C 1
ATOM 826 O O . VAL A 1 108 ? 10.212 -3.031 -19.350 1.00 87.44 108 VAL A O 1
ATOM 829 N N . GLN A 1 109 ? 10.414 -4.997 -18.276 1.00 87.88 109 GLN A N 1
ATOM 830 C CA . GLN A 1 109 ? 11.511 -5.508 -19.086 1.00 87.88 109 GLN A CA 1
ATOM 831 C C . GLN A 1 109 ? 11.044 -6.668 -19.967 1.00 87.88 109 GLN A C 1
ATOM 833 O O . GLN A 1 109 ? 10.291 -7.547 -19.541 1.00 87.88 109 GLN A O 1
ATOM 838 N N . ALA A 1 110 ? 11.518 -6.678 -21.207 1.00 87.81 110 ALA A N 1
ATOM 839 C CA . ALA A 1 110 ? 11.230 -7.683 -22.210 1.00 87.81 110 ALA A CA 1
ATOM 840 C C . ALA A 1 110 ? 12.511 -8.063 -22.957 1.00 87.81 110 ALA A C 1
ATOM 842 O O . ALA A 1 110 ? 13.195 -7.220 -23.529 1.00 87.81 110 ALA A O 1
ATOM 843 N N . LEU A 1 111 ? 12.791 -9.364 -23.009 1.00 87.62 111 LEU A N 1
ATOM 844 C CA . LEU A 1 111 ? 13.871 -9.928 -23.808 1.00 87.62 111 LEU A CA 1
ATOM 845 C C . LEU A 1 111 ? 13.267 -10.768 -24.932 1.00 87.62 111 LEU A C 1
ATOM 847 O O . LEU A 1 111 ? 12.598 -11.771 -24.676 1.00 87.62 111 LEU A O 1
ATOM 851 N N . SER A 1 112 ? 13.511 -10.362 -26.177 1.00 87.25 112 SER A N 1
ATOM 852 C CA . SER A 1 112 ? 13.108 -11.119 -27.361 1.00 87.25 112 SER A CA 1
ATOM 853 C C . SER A 1 112 ? 14.314 -11.837 -27.951 1.00 87.25 112 SER A C 1
ATOM 855 O O . SER A 1 112 ? 15.346 -11.219 -28.206 1.00 87.25 112 SER A O 1
ATOM 857 N N . VAL A 1 113 ? 14.180 -13.143 -28.177 1.00 85.81 113 VAL A N 1
ATOM 858 C CA . VAL A 1 113 ? 15.209 -13.981 -28.803 1.00 85.81 113 VAL A CA 1
ATOM 859 C C . VAL A 1 113 ? 14.616 -14.719 -30.006 1.00 85.81 113 VAL A C 1
ATOM 861 O O . VAL A 1 113 ? 13.453 -15.132 -29.943 1.00 85.81 113 VAL A O 1
ATOM 864 N N . PRO A 1 114 ? 15.372 -14.908 -31.105 1.00 84.06 114 PRO A N 1
ATOM 865 C CA . PRO A 1 114 ? 14.903 -15.693 -32.242 1.00 84.06 114 PRO A CA 1
ATOM 866 C C . PRO A 1 114 ? 14.496 -17.109 -31.810 1.00 84.06 114 PRO A C 1
ATOM 868 O O . PRO A 1 114 ? 15.264 -17.816 -31.158 1.00 84.06 114 PRO A O 1
ATOM 871 N N . GLY A 1 115 ? 13.280 -17.524 -32.169 1.00 76.00 115 GLY A N 1
ATOM 872 C CA . GLY A 1 115 ? 12.767 -18.864 -31.883 1.00 76.00 115 GLY A CA 1
ATOM 873 C C . GLY A 1 115 ? 13.153 -19.883 -32.958 1.00 76.00 115 GLY A C 1
ATOM 874 O O . GLY A 1 115 ? 13.300 -19.538 -34.130 1.00 76.00 115 GLY A O 1
ATOM 875 N N . SER A 1 116 ? 13.265 -21.157 -32.575 1.00 78.44 116 SER A N 1
ATOM 876 C CA . SER A 1 116 ? 13.335 -22.256 -33.549 1.00 78.44 116 SER A CA 1
ATOM 877 C C . SER A 1 116 ? 11.966 -22.473 -34.211 1.00 78.44 116 SER A C 1
ATOM 879 O O . SER A 1 116 ? 10.921 -22.285 -33.581 1.00 78.44 116 SER A O 1
ATOM 881 N N . LEU A 1 117 ? 11.966 -22.818 -35.502 1.00 71.75 117 LEU A N 1
ATOM 882 C CA . LEU A 1 117 ? 10.757 -22.917 -36.322 1.00 71.75 117 LEU A CA 1
ATOM 883 C C . LEU A 1 117 ? 9.752 -23.906 -35.693 1.00 71.75 117 LEU A C 1
ATOM 885 O O . LEU A 1 117 ? 10.019 -25.101 -35.622 1.00 71.75 117 LEU A O 1
ATOM 889 N N . GLY A 1 118 ? 8.595 -23.404 -35.247 1.00 65.75 118 GLY A N 1
ATOM 890 C CA . GLY A 1 118 ? 7.466 -24.228 -34.790 1.00 65.75 118 GLY A CA 1
ATOM 891 C C . GLY A 1 118 ? 7.073 -24.114 -33.312 1.00 65.75 118 GLY A C 1
ATOM 892 O O . GLY A 1 118 ? 6.012 -24.623 -32.959 1.00 65.75 118 GLY A O 1
ATOM 893 N N . GLN A 1 119 ? 7.838 -23.429 -32.450 1.00 66.44 119 GLN A N 1
ATOM 894 C CA . GLN A 1 119 ? 7.423 -23.161 -31.060 1.00 66.44 119 GLN A CA 1
ATOM 895 C C . GLN A 1 119 ? 7.870 -21.772 -30.574 1.00 66.44 119 GLN A C 1
ATOM 897 O O . GLN A 1 119 ? 9.020 -21.570 -30.192 1.00 66.44 119 GLN A O 1
ATOM 902 N N . GLY A 1 120 ? 6.941 -20.812 -30.543 1.00 68.31 120 GLY A N 1
ATOM 903 C CA . GLY A 1 120 ? 7.117 -19.548 -29.822 1.00 68.31 120 GLY A CA 1
ATOM 904 C C . GLY A 1 120 ? 6.686 -19.704 -28.363 1.00 68.31 120 GLY A C 1
ATOM 905 O O . GLY A 1 120 ? 5.568 -20.145 -28.100 1.00 68.31 120 GLY A O 1
ATOM 906 N N . LYS A 1 121 ? 7.553 -19.352 -27.408 1.00 75.75 121 LYS A N 1
ATOM 907 C CA . LYS A 1 121 ? 7.244 -19.388 -25.971 1.00 75.75 121 LYS A CA 1
ATOM 908 C C . LYS A 1 121 ? 7.239 -17.968 -25.413 1.00 75.75 121 LYS A C 1
ATOM 910 O O . LYS A 1 121 ? 8.265 -17.302 -25.432 1.00 75.75 121 LYS A O 1
ATOM 915 N N . VAL A 1 122 ? 6.100 -17.537 -24.876 1.00 78.56 122 VAL A N 1
ATOM 916 C CA . VAL A 1 122 ? 5.975 -16.281 -24.122 1.00 78.56 122 VAL A CA 1
ATOM 917 C C . VAL A 1 122 ? 5.912 -16.626 -22.638 1.00 78.56 122 VAL A C 1
ATOM 919 O O . VAL A 1 122 ? 5.091 -17.444 -22.219 1.00 78.56 122 VAL A O 1
ATOM 922 N N . VAL A 1 123 ? 6.793 -16.025 -21.843 1.00 79.50 123 VAL A N 1
ATOM 923 C CA . VAL A 1 123 ? 6.795 -16.138 -20.381 1.00 79.50 123 VAL A CA 1
ATOM 924 C C . VAL A 1 123 ? 6.672 -14.730 -19.825 1.00 79.50 123 VAL A C 1
ATOM 926 O O . VAL A 1 123 ? 7.417 -13.846 -20.226 1.00 79.50 123 VAL A O 1
ATOM 929 N N . GLY A 1 124 ? 5.722 -14.523 -18.920 1.00 78.44 124 GLY A N 1
ATOM 930 C CA . GLY A 1 124 ? 5.493 -13.231 -18.288 1.00 78.44 124 GLY A CA 1
ATOM 931 C C . GLY A 1 124 ? 4.735 -13.382 -16.978 1.00 78.44 124 GLY A C 1
ATOM 932 O O . GLY A 1 124 ? 4.358 -14.491 -16.577 1.00 78.44 124 GLY A O 1
ATOM 933 N N . THR A 1 125 ? 4.506 -12.257 -16.311 1.00 68.69 125 THR A N 1
ATOM 934 C CA . THR A 1 125 ? 3.691 -12.188 -15.100 1.00 68.69 125 THR A CA 1
ATOM 935 C C . THR A 1 125 ? 2.254 -12.604 -15.424 1.00 68.69 125 THR A C 1
ATOM 937 O O . THR A 1 125 ? 1.588 -12.052 -16.300 1.00 68.69 125 THR A O 1
ATOM 940 N N . LYS A 1 126 ? 1.765 -13.651 -14.747 1.00 52.56 126 LYS A N 1
ATOM 941 C CA . LYS A 1 126 ? 0.396 -14.142 -14.942 1.00 52.56 126 LYS A CA 1
ATOM 942 C C . LYS A 1 126 ? -0.584 -13.108 -14.392 1.00 52.56 126 LYS A C 1
ATOM 944 O O . LYS A 1 126 ? -0.635 -12.898 -13.184 1.00 52.56 126 LYS A O 1
ATOM 949 N N . SER A 1 127 ? -1.399 -12.515 -15.260 1.00 46.53 127 SER A N 1
ATOM 950 C CA . SER A 1 127 ? -2.542 -11.708 -14.833 1.00 46.53 127 SER A CA 1
ATOM 951 C C . SER A 1 127 ? -3.538 -12.601 -14.084 1.00 46.53 127 SER A C 1
ATOM 953 O O . SER A 1 127 ? -4.141 -13.505 -14.670 1.00 46.53 127 SER A O 1
ATOM 955 N N . LYS A 1 128 ? -3.717 -12.368 -12.780 1.00 39.25 128 LYS A N 1
ATOM 956 C CA . LYS A 1 128 ? -4.952 -12.764 -12.099 1.00 39.25 128 LYS A CA 1
ATOM 957 C C . LYS A 1 128 ? -6.001 -11.743 -12.522 1.00 39.25 128 LYS A C 1
ATOM 959 O O . LYS A 1 128 ? -6.010 -10.635 -11.999 1.00 39.25 128 LYS A O 1
ATOM 964 N N . ARG A 1 129 ? -6.841 -12.103 -13.497 1.00 31.50 129 ARG A N 1
ATOM 965 C CA . ARG A 1 129 ? -8.093 -11.376 -13.727 1.00 31.50 129 ARG A CA 1
ATOM 966 C C . ARG A 1 129 ? -8.875 -11.419 -12.413 1.00 31.50 129 ARG A C 1
ATOM 968 O O . ARG A 1 129 ? -9.190 -12.515 -11.947 1.00 31.50 129 ARG A O 1
ATOM 975 N N . VAL A 1 130 ? -9.071 -10.251 -11.811 1.00 35.03 130 VAL A N 1
ATOM 976 C CA . VAL A 1 130 ? -10.100 -10.022 -10.792 1.00 35.03 130 VAL A CA 1
ATOM 977 C C . VAL A 1 130 ? -11.420 -9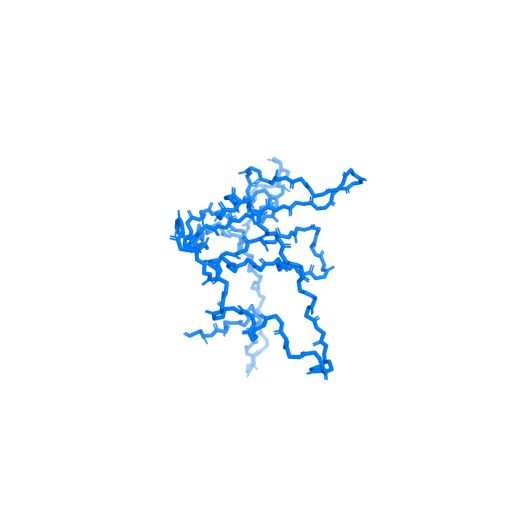.832 -11.521 1.00 35.03 130 VAL A C 1
ATOM 979 O O . VAL A 1 130 ? -11.392 -9.169 -12.584 1.00 35.03 130 VAL A O 1
#

Foldseek 3Di:
DPPDDDDDDFDDDPPCPPVGVVVCVVVDQWDWDWDDDPVAQKIKIFTPHHNPDDRLDIWIWGQDPVGTDTDPACQVVADDDDDPPPPDPPQWDWDWDRRRPDIYIHIGGDDDDDDDPPDDDDDDDDDPDD

Sequence (130 aa):
MTNIPVFLIGHVTKTGDIAGPRVLEHIVDVVLYMEGERCLSHRLLRSAKNRFGSTDELGVFEMSEHGLQAVLNPSEMFLTEHDSDSEILAGLAVAVVLDGSRTFAIEVQALSVPGSLGQGKVVGTKSKRV

Radius of gyration: 20.52 Å; chains: 1; bounding box: 46×33×63 Å

Secondary structure (DSSP, 8-state):
-------------SS--S--HHHHTTTSSEEEEEE--TT-SEEEEEEEEETTS-S--EEEEEEETTEEEE-S-GGGGTS----TT----TTEEEEEEEETTEEEEEEEE----PPPTT------------

InterPro domains:
  IPR027417 P-loop containing nucleoside triphosphate hydrolase [G3DSA:3.40.50.300] (1-72)
  IPR027417 P-loop containing nucleoside triphosphate hydrolase [SSF52540] (2-82)

pLDDT: mean 79.65, std 13.53, range [31.5, 94.0]